Protein AF-A0A954VZM1-F1 (afdb_monomer_lite)

Sequence (88 aa):
MEESGVTTPSDIYEKLGAFYLGKEYNLEGRQRSEEYVLYDSKDLVTHAVVVGMTGSGKTGLGVGLIEEAAIDHIPVIVIDPKGDLSNL

pLDDT: mean 84.31, std 15.33, range [38.81, 96.06]

Secondary structure (DSSP, 8-state):
--------THHHH--TTEEEEEEEEETTTTEEEEEEEEEEGGGGGG-------TTSSHHHHHHHHHHHHHHTT-------SS--STT-

Structure (mmCIF, N/CA/C/O backbone):
data_AF-A0A954VZM1-F1
#
_entry.id   AF-A0A954VZM1-F1
#
loop_
_atom_site.group_PDB
_atom_site.id
_atom_site.type_symbol
_atom_site.label_atom_id
_atom_site.label_alt_id
_atom_site.label_comp_id
_atom_site.label_asym_id
_atom_site.label_entity_id
_atom_site.label_seq_id
_atom_site.pdbx_PDB_ins_code
_atom_site.Cartn_x
_atom_site.Cartn_y
_atom_site.Cartn_z
_atom_site.occupancy
_atom_site.B_iso_or_equiv
_atom_site.auth_seq_id
_atom_site.auth_comp_id
_atom_site.auth_asym_id
_atom_site.auth_atom_id
_atom_site.pdbx_PDB_model_num
ATOM 1 N N . MET A 1 1 ? -25.497 -12.134 32.274 1.00 44.00 1 MET A N 1
ATOM 2 C CA . MET A 1 1 ? -24.074 -11.777 32.426 1.00 44.00 1 MET A CA 1
ATOM 3 C C . MET A 1 1 ? -23.407 -12.363 31.206 1.00 44.00 1 MET A C 1
ATOM 5 O O . MET A 1 1 ? -23.145 -13.553 31.193 1.00 44.00 1 MET A O 1
ATOM 9 N N . GLU A 1 2 ? -23.329 -11.581 30.141 1.00 38.81 2 GLU A N 1
ATOM 10 C CA . GLU A 1 2 ? -22.784 -12.015 28.855 1.00 38.81 2 GLU A CA 1
ATOM 11 C C . GLU A 1 2 ? -21.636 -11.059 28.568 1.00 38.81 2 GLU A C 1
ATOM 13 O O . GLU A 1 2 ? -21.799 -9.843 28.704 1.00 38.81 2 GLU A O 1
ATOM 18 N N . GLU A 1 3 ? -20.453 -11.631 28.366 1.00 45.19 3 GLU A N 1
ATOM 19 C CA . GLU A 1 3 ? -19.188 -10.917 28.278 1.00 45.19 3 GLU A CA 1
ATOM 20 C C . GLU A 1 3 ? -19.252 -9.861 27.177 1.00 45.19 3 GLU A C 1
ATOM 22 O O . GLU A 1 3 ? -19.479 -10.152 26.004 1.00 45.19 3 GLU A O 1
ATOM 27 N N . SER A 1 4 ? -19.040 -8.609 27.574 1.00 49.75 4 SER A N 1
ATOM 28 C CA . SER A 1 4 ? -18.736 -7.513 26.669 1.00 49.75 4 SER A CA 1
ATOM 29 C C . SER A 1 4 ? -17.400 -7.819 25.993 1.00 49.75 4 SER A C 1
ATOM 31 O O . SER A 1 4 ? -16.341 -7.533 26.558 1.00 49.75 4 SER A O 1
ATOM 33 N N . GLY A 1 5 ? -17.454 -8.449 24.819 1.00 52.41 5 GLY A N 1
ATOM 34 C CA . GLY A 1 5 ? -16.295 -8.660 23.963 1.00 52.41 5 GLY A CA 1
ATOM 35 C C . GLY A 1 5 ? -15.631 -7.317 23.691 1.00 52.41 5 GLY A C 1
ATOM 36 O O . GLY A 1 5 ? -16.221 -6.434 23.069 1.00 52.41 5 GLY A O 1
ATOM 37 N N . VAL A 1 6 ? -14.425 -7.141 24.221 1.00 52.94 6 VAL A N 1
ATOM 38 C CA . VAL A 1 6 ? -13.565 -6.009 23.892 1.00 52.94 6 VAL A CA 1
ATOM 39 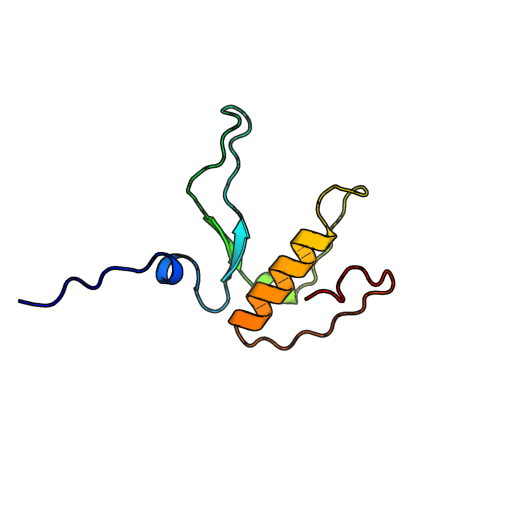C C . VAL A 1 6 ? -13.244 -6.142 22.409 1.00 52.94 6 VAL A C 1
ATOM 41 O O . VAL A 1 6 ? -12.502 -7.042 22.033 1.00 52.94 6 VAL A O 1
ATOM 44 N N . THR A 1 7 ? -13.828 -5.287 21.569 1.00 53.22 7 THR A N 1
ATOM 45 C CA . THR A 1 7 ? -13.406 -5.144 20.173 1.00 53.22 7 THR A CA 1
ATOM 46 C C . THR A 1 7 ? -11.943 -4.725 20.189 1.00 53.22 7 THR A C 1
ATOM 48 O O . THR A 1 7 ? -11.601 -3.636 20.659 1.00 53.22 7 THR A O 1
ATOM 51 N N . THR A 1 8 ? -11.066 -5.616 19.751 1.00 54.44 8 THR A N 1
ATOM 52 C CA . THR A 1 8 ? -9.643 -5.328 19.633 1.00 54.44 8 THR A CA 1
ATOM 53 C C . THR A 1 8 ? -9.444 -4.336 18.481 1.00 54.44 8 THR A C 1
ATOM 55 O O . THR A 1 8 ? -10.203 -4.379 17.515 1.00 54.44 8 THR A O 1
ATOM 58 N N . PRO A 1 9 ? -8.451 -3.425 18.529 1.00 59.53 9 PRO A N 1
ATOM 59 C CA . PRO A 1 9 ? -8.230 -2.468 17.443 1.00 59.53 9 PRO A CA 1
ATOM 60 C C . PRO A 1 9 ? -8.092 -3.135 16.068 1.00 59.53 9 PRO A C 1
ATOM 62 O O . PRO A 1 9 ? -8.548 -2.562 15.087 1.00 59.53 9 PRO A O 1
ATOM 65 N N . SER A 1 10 ? -7.529 -4.349 16.020 1.00 58.47 10 SER A N 1
ATOM 66 C CA . SER A 1 10 ? -7.448 -5.191 14.820 1.00 58.47 10 SER A CA 1
ATOM 67 C C . SER A 1 10 ? -8.818 -5.469 14.203 1.00 58.47 10 SER A C 1
ATOM 69 O O . SER A 1 10 ? -8.980 -5.309 13.003 1.00 58.47 10 SER A O 1
ATOM 71 N N . ASP A 1 11 ? -9.841 -5.761 15.009 1.00 61.97 11 ASP A N 1
ATOM 72 C CA . ASP A 1 11 ? -11.181 -6.133 14.525 1.00 61.97 11 ASP A CA 1
ATOM 73 C C . ASP A 1 11 ? -11.891 -4.987 13.776 1.00 61.97 11 ASP A C 1
ATOM 75 O O . ASP A 1 11 ? -12.921 -5.190 13.131 1.00 61.97 11 ASP A O 1
ATOM 79 N N . ILE A 1 12 ? -11.365 -3.761 13.879 1.00 63.41 12 ILE A N 1
ATOM 80 C CA . ILE A 1 12 ? -11.944 -2.552 13.285 1.00 63.41 12 ILE A CA 1
ATOM 81 C C . ILE A 1 12 ? -11.444 -2.329 11.846 1.00 63.41 12 ILE A C 1
ATOM 83 O O . ILE A 1 12 ? -12.211 -1.800 11.032 1.00 63.41 12 ILE A O 1
ATOM 87 N N . TYR A 1 13 ? -10.215 -2.744 11.509 1.00 61.09 13 TYR A N 1
ATOM 88 C CA . TYR A 1 13 ? -9.621 -2.545 10.175 1.00 61.09 13 TYR A CA 1
ATOM 89 C C . TYR A 1 13 ? -9.241 -3.830 9.431 1.00 61.09 13 TYR A C 1
ATOM 91 O O . TYR A 1 13 ? -9.228 -3.796 8.207 1.00 61.09 13 TYR A O 1
ATOM 99 N N . GLU A 1 14 ? -9.045 -4.954 10.125 1.00 61.12 14 GLU A N 1
ATOM 100 C CA . GLU A 1 14 ? -8.822 -6.293 9.550 1.00 61.12 14 GLU A CA 1
ATOM 101 C C . GLU A 1 14 ? -10.138 -6.873 9.003 1.00 61.12 14 GLU A C 1
ATOM 103 O O . GLU A 1 14 ? -10.671 -7.886 9.466 1.00 61.12 14 GLU A O 1
ATOM 108 N N . LYS A 1 15 ? -10.750 -6.168 8.050 1.00 67.12 15 LYS A N 1
ATOM 109 C CA . LYS A 1 15 ? -11.912 -6.667 7.319 1.00 67.12 15 LYS A CA 1
ATOM 110 C C . LYS A 1 15 ? -11.402 -7.368 6.076 1.00 67.12 15 LYS A C 1
ATOM 112 O O . LYS A 1 15 ? -10.817 -6.717 5.222 1.00 67.12 15 LYS A O 1
ATOM 117 N N . LEU A 1 16 ? -11.704 -8.659 5.953 1.00 71.06 16 LEU A N 1
ATOM 118 C CA . LEU A 1 16 ? -11.339 -9.460 4.785 1.00 71.06 16 LEU A CA 1
ATOM 119 C C . LEU A 1 16 ? -11.694 -8.717 3.482 1.00 71.06 16 LEU A C 1
ATOM 121 O O . LEU A 1 16 ? -12.868 -8.411 3.242 1.00 71.06 16 LEU A O 1
ATOM 125 N N . GLY A 1 17 ? -10.695 -8.429 2.647 1.00 79.81 17 GLY A N 1
ATOM 126 C CA . GLY A 1 17 ? -10.869 -7.685 1.400 1.00 79.81 17 GLY A CA 1
ATOM 127 C C . GLY A 1 17 ? -10.842 -6.157 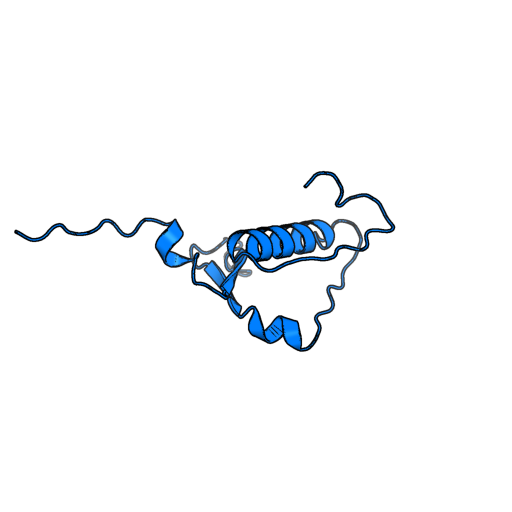1.527 1.00 79.81 17 GLY A C 1
ATOM 128 O O . GLY A 1 17 ? -11.229 -5.474 0.579 1.00 79.81 17 GLY A O 1
ATOM 129 N N . ALA A 1 18 ? -10.397 -5.604 2.654 1.00 91.00 18 ALA A N 1
ATOM 130 C CA . ALA A 1 18 ? -10.165 -4.175 2.831 1.00 91.00 18 ALA A CA 1
ATOM 131 C C . ALA A 1 18 ? -8.715 -3.924 3.262 1.00 91.00 18 ALA A C 1
ATOM 133 O O . ALA A 1 18 ? -8.313 -4.311 4.350 1.00 91.00 18 ALA A O 1
ATOM 134 N N . PHE A 1 19 ? -7.945 -3.245 2.416 1.00 93.81 19 PHE A N 1
ATOM 135 C CA . PHE A 1 19 ? -6.537 -2.949 2.669 1.00 93.81 19 PHE A CA 1
ATOM 136 C C . PHE A 1 19 ? -6.383 -1.627 3.412 1.00 93.81 19 PHE A C 1
ATOM 138 O O . PHE A 1 19 ? -6.895 -0.589 2.979 1.00 93.81 19 PHE A O 1
ATOM 145 N N . TYR A 1 20 ? -5.631 -1.632 4.504 1.00 93.69 20 TYR A N 1
ATOM 146 C CA . TYR A 1 20 ? -5.290 -0.419 5.228 1.00 93.69 20 TYR A CA 1
ATOM 147 C C . TYR A 1 20 ? -4.241 0.424 4.476 1.00 93.69 20 TYR A C 1
ATOM 149 O O . TYR A 1 20 ? -3.135 -0.024 4.188 1.00 93.69 20 TYR A O 1
ATOM 157 N N . LEU A 1 21 ? -4.562 1.694 4.181 1.00 93.19 21 LEU A N 1
ATOM 158 C CA . LEU A 1 21 ? -3.653 2.629 3.486 1.00 93.19 21 LEU A CA 1
ATOM 159 C C . LEU A 1 21 ? -3.094 3.744 4.377 1.00 93.19 21 LEU A C 1
ATOM 161 O O . LEU A 1 21 ? -2.307 4.577 3.921 1.00 93.19 21 LEU A O 1
ATOM 165 N N . GLY A 1 22 ? -3.505 3.802 5.642 1.00 93.19 22 GLY A N 1
ATOM 166 C CA . GLY A 1 22 ? -3.147 4.884 6.554 1.00 93.19 22 GLY A CA 1
ATOM 167 C C . GLY A 1 22 ? -4.360 5.504 7.232 1.00 93.19 22 GLY A C 1
ATOM 168 O O . GLY A 1 22 ? -5.434 4.919 7.295 1.00 93.19 22 GLY A O 1
ATOM 169 N N . LYS A 1 23 ? -4.193 6.715 7.761 1.00 94.56 23 LYS A N 1
ATOM 170 C CA . LYS A 1 23 ? -5.301 7.498 8.322 1.00 94.56 23 LYS A CA 1
ATOM 171 C C . LYS A 1 23 ? -5.486 8.776 7.530 1.00 94.56 23 LYS A C 1
ATOM 173 O O . LYS A 1 23 ? -4.524 9.264 6.931 1.00 94.56 23 LYS A O 1
ATOM 178 N N . GLU A 1 24 ? -6.689 9.331 7.576 1.00 94.62 24 GLU A N 1
ATOM 179 C CA . GLU A 1 24 ? -6.954 10.615 6.942 1.00 94.62 24 GLU A CA 1
ATOM 180 C C . GLU A 1 24 ? -6.034 11.708 7.495 1.00 94.62 24 GLU A C 1
ATOM 182 O O . GLU A 1 24 ? -5.659 11.722 8.673 1.00 94.62 24 GLU A O 1
ATOM 187 N N . TYR A 1 25 ? -5.652 12.644 6.631 1.00 94.44 25 TYR A N 1
ATOM 188 C CA . TYR A 1 25 ? -4.810 13.771 7.003 1.00 94.44 25 TYR A CA 1
ATOM 189 C C . TYR A 1 25 ? -5.550 15.077 6.741 1.00 94.44 25 TYR A C 1
ATOM 191 O O . TYR A 1 25 ? -5.821 15.435 5.595 1.00 94.44 25 TYR A O 1
ATOM 199 N N . ASN A 1 26 ? -5.853 15.810 7.812 1.00 93.12 26 ASN A N 1
ATOM 200 C CA . ASN A 1 26 ? -6.460 17.126 7.716 1.00 93.12 26 ASN A CA 1
ATOM 201 C C . ASN A 1 26 ? -5.384 18.151 7.332 1.00 93.12 26 ASN A C 1
ATOM 203 O O . ASN A 1 26 ? -4.478 18.451 8.116 1.00 93.12 26 ASN A O 1
ATOM 207 N N . LEU A 1 27 ? -5.505 18.706 6.125 1.00 93.00 27 LEU A N 1
ATOM 208 C CA . LEU A 1 27 ? -4.565 19.689 5.586 1.00 93.00 27 LEU A CA 1
ATOM 209 C C . LEU A 1 27 ? -4.647 21.048 6.294 1.00 93.00 27 LEU A C 1
ATOM 211 O O . LEU A 1 27 ? -3.615 21.687 6.490 1.00 93.00 27 LEU A O 1
ATOM 215 N N . GLU A 1 28 ? -5.841 21.477 6.701 1.00 94.12 28 GLU A N 1
ATOM 216 C CA . GLU A 1 28 ? -6.063 22.767 7.366 1.00 94.12 28 GLU A CA 1
ATOM 217 C C . GLU A 1 28 ? -5.512 22.750 8.794 1.00 94.12 28 GLU A C 1
ATOM 219 O O . GLU A 1 28 ? -4.730 23.615 9.189 1.00 94.12 28 GLU A O 1
ATOM 224 N N . GLY A 1 29 ? -5.875 21.715 9.555 1.00 93.50 29 GLY A N 1
ATOM 225 C CA . GLY A 1 29 ? -5.419 21.500 10.926 1.00 93.50 29 GLY A CA 1
ATOM 226 C C . GLY A 1 29 ? -3.992 20.959 11.020 1.00 93.50 29 GLY A C 1
ATOM 227 O O . GLY A 1 29 ? -3.419 20.952 12.109 1.00 93.50 29 GLY A O 1
ATOM 228 N N . ARG A 1 30 ? -3.415 20.506 9.896 1.00 93.88 30 ARG A N 1
ATOM 229 C CA . ARG A 1 30 ? -2.102 19.838 9.800 1.00 93.88 30 ARG A CA 1
ATOM 230 C C . ARG A 1 30 ? -1.966 18.665 10.772 1.00 93.88 30 ARG A C 1
ATOM 232 O O . ARG A 1 30 ? -0.891 18.411 11.318 1.00 93.88 30 ARG A O 1
ATOM 239 N N . GLN A 1 31 ? -3.068 17.959 10.988 1.00 95.19 31 GLN A N 1
ATOM 240 C CA . GLN A 1 31 ? -3.184 16.869 11.946 1.00 95.19 31 GLN A CA 1
ATOM 241 C C . GLN A 1 31 ? -3.678 15.616 11.238 1.00 95.19 31 GLN A C 1
ATOM 243 O O . GLN A 1 31 ? -4.530 15.666 10.352 1.00 95.19 31 GLN A O 1
ATOM 248 N N . ARG A 1 32 ? -3.125 14.479 11.648 1.00 93.50 32 ARG A N 1
ATOM 249 C CA . ARG A 1 32 ? -3.602 13.168 11.227 1.00 93.50 32 ARG A CA 1
ATOM 250 C C . ARG A 1 32 ? -4.845 12.829 12.051 1.00 93.50 32 ARG A C 1
ATOM 252 O O . ARG A 1 32 ? -4.813 12.968 13.269 1.00 93.50 32 ARG A O 1
ATOM 259 N N . SER A 1 33 ? -5.915 12.427 11.378 1.00 92.31 33 SER A N 1
ATOM 260 C CA . SER A 1 33 ? -7.141 11.937 12.006 1.00 92.31 33 SER A CA 1
ATOM 261 C C . SER A 1 33 ? -6.901 10.572 12.656 1.00 92.31 33 SER A C 1
ATOM 263 O O . SER A 1 33 ? -5.927 9.883 12.342 1.00 92.31 33 SER A O 1
ATOM 265 N N . GLU A 1 34 ? -7.811 10.164 13.539 1.00 90.31 34 GLU A N 1
ATOM 266 C CA . GLU A 1 34 ? -7.888 8.785 14.027 1.00 90.31 34 GLU A CA 1
ATOM 267 C C . GLU A 1 34 ? -8.619 7.856 13.044 1.00 90.31 34 GLU A C 1
ATOM 269 O O . GLU A 1 34 ? -8.528 6.638 13.174 1.00 90.31 34 GLU A O 1
ATOM 274 N N . GLU A 1 35 ? -9.280 8.418 12.029 1.00 90.44 35 GLU A N 1
ATOM 275 C CA . GLU A 1 35 ? -10.039 7.674 11.025 1.00 90.44 35 GLU A CA 1
ATOM 276 C C . GLU A 1 35 ? -9.126 6.945 10.035 1.00 90.44 35 GLU A C 1
ATOM 278 O O . GLU A 1 35 ? -8.241 7.537 9.410 1.00 90.44 35 GLU A O 1
ATOM 283 N N . TYR A 1 36 ? -9.348 5.637 9.906 1.00 91.31 36 TYR A N 1
ATOM 284 C CA . TYR A 1 36 ? -8.610 4.766 9.001 1.00 91.31 36 TYR A CA 1
ATOM 285 C C . TYR A 1 36 ? -9.089 4.920 7.557 1.00 91.31 36 TYR A C 1
ATOM 287 O O . TYR A 1 36 ? -10.287 4.960 7.285 1.00 91.31 36 TYR A O 1
ATOM 295 N N . VAL A 1 37 ? -8.142 4.913 6.624 1.00 93.50 37 VAL A N 1
ATOM 296 C CA . VAL A 1 37 ? -8.401 4.774 5.192 1.00 93.50 37 VAL A CA 1
ATOM 297 C C . VAL A 1 37 ? -8.310 3.291 4.856 1.00 93.50 37 VAL A C 1
ATOM 299 O O . VAL A 1 37 ? -7.212 2.735 4.792 1.00 93.50 37 VAL A O 1
ATOM 302 N N . LEU A 1 38 ? -9.471 2.660 4.673 1.00 93.88 38 LEU A N 1
ATOM 303 C CA . LEU A 1 38 ? -9.599 1.262 4.260 1.00 93.88 38 LEU A CA 1
ATOM 304 C C . LEU A 1 38 ? -10.034 1.217 2.796 1.00 93.88 38 LEU A C 1
ATOM 306 O O . LEU A 1 38 ? -11.088 1.743 2.441 1.00 93.88 38 LEU A O 1
ATOM 310 N N . TYR A 1 39 ? -9.205 0.618 1.953 1.00 93.25 39 TYR A N 1
ATOM 311 C CA . TYR A 1 39 ? -9.402 0.535 0.512 1.00 93.25 39 TYR A CA 1
ATOM 312 C C . TYR A 1 39 ? -9.981 -0.825 0.124 1.00 93.25 39 TYR A C 1
ATOM 314 O O . TYR A 1 39 ? -9.450 -1.850 0.539 1.00 93.25 39 TYR A O 1
ATOM 322 N N . ASP A 1 40 ? -11.050 -0.858 -0.675 1.00 92.06 40 ASP A N 1
ATOM 323 C CA . ASP A 1 40 ? -11.635 -2.126 -1.132 1.00 92.06 40 ASP A CA 1
ATOM 324 C C . ASP A 1 40 ? -10.666 -2.814 -2.104 1.00 92.06 40 ASP A C 1
ATOM 326 O O . ASP A 1 40 ? -10.380 -2.310 -3.193 1.00 92.06 40 ASP A O 1
ATOM 330 N N . SER A 1 41 ? -10.139 -3.979 -1.718 1.00 91.00 41 SER A N 1
ATOM 331 C CA . SER A 1 41 ? -9.142 -4.688 -2.525 1.00 91.00 41 SER A CA 1
ATOM 332 C C . SER A 1 41 ? -9.703 -5.146 -3.873 1.00 91.00 41 SER A C 1
ATOM 334 O O . SER A 1 41 ? -8.939 -5.356 -4.820 1.00 91.00 41 SER A O 1
ATOM 336 N N . LYS A 1 42 ? -11.034 -5.222 -4.021 1.00 91.56 42 LYS A N 1
ATOM 337 C CA . LYS A 1 42 ? -11.685 -5.516 -5.304 1.00 91.56 42 LYS A CA 1
ATOM 338 C C . LYS A 1 42 ? -11.419 -4.448 -6.348 1.00 91.56 42 LYS A C 1
ATOM 340 O O . LYS A 1 42 ? -11.397 -4.786 -7.526 1.00 91.56 42 LYS A O 1
ATOM 345 N N . ASP A 1 43 ? -11.164 -3.204 -5.963 1.00 92.94 43 ASP A N 1
ATOM 346 C CA . ASP A 1 43 ? -10.841 -2.162 -6.936 1.00 92.94 43 ASP A CA 1
ATOM 347 C C . ASP A 1 43 ? -9.485 -2.439 -7.617 1.00 92.94 43 ASP A C 1
ATOM 349 O O . ASP A 1 43 ? -9.310 -2.151 -8.807 1.00 92.94 43 ASP A O 1
ATOM 353 N N . LEU A 1 44 ? -8.552 -3.117 -6.928 1.00 93.12 44 LEU A N 1
ATOM 354 C CA . LEU A 1 44 ? -7.236 -3.480 -7.475 1.00 93.12 44 LEU A CA 1
ATOM 355 C C . LEU A 1 44 ? -7.306 -4.512 -8.611 1.00 93.12 44 LEU A C 1
ATOM 357 O O . LEU A 1 44 ? -6.361 -4.614 -9.396 1.00 93.12 44 LEU A O 1
ATOM 361 N N . VAL A 1 45 ? -8.426 -5.230 -8.775 1.00 92.81 45 VAL A N 1
ATOM 362 C CA . VAL A 1 45 ? -8.608 -6.170 -9.901 1.00 92.81 45 VAL A CA 1
ATOM 363 C C . VAL A 1 45 ? -8.771 -5.452 -11.244 1.00 92.81 45 VAL A C 1
ATOM 365 O O . VAL A 1 45 ? -8.697 -6.082 -12.298 1.00 92.81 45 VAL A O 1
ATOM 368 N N . THR A 1 46 ? -8.980 -4.130 -11.221 1.00 95.38 46 THR A N 1
ATOM 369 C CA . THR A 1 46 ? -9.104 -3.288 -12.419 1.00 95.38 46 THR A CA 1
ATOM 370 C C . THR A 1 46 ? -7.809 -2.572 -12.814 1.00 95.38 46 THR A C 1
ATOM 372 O O . THR A 1 46 ? -7.820 -1.792 -13.765 1.00 95.38 46 THR A O 1
ATOM 375 N N . HIS A 1 47 ? -6.679 -2.951 -12.206 1.00 93.00 47 HIS A N 1
ATOM 376 C CA . HIS A 1 47 ? -5.355 -2.319 -12.296 1.00 93.00 47 HIS A CA 1
ATOM 377 C C . HIS A 1 47 ? -5.249 -1.019 -11.490 1.00 93.00 47 HIS A C 1
ATOM 379 O O . HIS A 1 47 ? -6.167 -0.209 -11.433 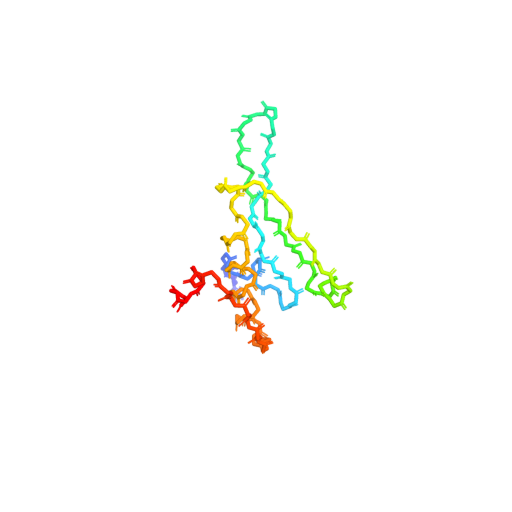1.00 93.00 47 HIS A O 1
ATOM 385 N N . ALA A 1 48 ? -4.069 -0.789 -10.916 1.00 93.75 48 ALA A N 1
ATOM 386 C CA . ALA A 1 48 ? -3.726 0.437 -10.208 1.00 93.75 48 ALA A CA 1
ATOM 387 C C . ALA A 1 48 ? -2.389 0.985 -10.717 1.00 93.75 48 ALA A C 1
ATOM 389 O O . ALA A 1 48 ? -1.518 0.236 -11.165 1.00 93.75 48 ALA A O 1
ATOM 390 N N . VAL A 1 49 ? -2.216 2.304 -10.633 1.00 95.81 49 VAL A N 1
ATOM 391 C CA . VAL A 1 49 ? -0.963 2.983 -10.978 1.00 95.81 49 VAL A CA 1
ATOM 392 C C . VAL A 1 49 ? -0.603 3.947 -9.856 1.00 95.81 49 VAL A C 1
ATOM 394 O O . VAL A 1 49 ? -1.389 4.823 -9.507 1.00 95.81 49 VAL A O 1
ATOM 397 N N . VAL A 1 50 ? 0.609 3.815 -9.317 1.00 93.81 50 VAL A N 1
ATOM 398 C CA . VAL A 1 50 ? 1.149 4.715 -8.289 1.00 93.81 50 VAL A CA 1
ATOM 399 C C . VAL A 1 50 ? 2.181 5.645 -8.927 1.00 93.81 50 VAL A C 1
ATOM 401 O O . VAL A 1 50 ? 3.206 5.195 -9.439 1.00 93.81 50 VAL A O 1
ATOM 404 N N . VAL A 1 51 ? 1.936 6.956 -8.879 1.00 95.88 51 VAL A N 1
ATOM 405 C CA . VAL A 1 51 ? 2.786 7.986 -9.505 1.00 95.88 51 VAL A CA 1
ATOM 406 C C . VAL A 1 51 ? 3.321 8.952 -8.448 1.00 95.88 51 VAL A C 1
ATOM 408 O O . VAL A 1 51 ? 2.667 9.227 -7.449 1.00 95.88 51 VAL A O 1
ATOM 411 N N . GLY A 1 52 ? 4.532 9.474 -8.651 1.00 94.50 52 GLY A N 1
ATOM 412 C CA . GLY A 1 52 ? 5.165 10.421 -7.731 1.00 94.50 52 GLY A CA 1
ATOM 413 C C . GLY A 1 52 ? 6.683 10.493 -7.891 1.00 94.50 52 GLY A C 1
ATOM 414 O O . GLY A 1 52 ? 7.305 9.610 -8.486 1.00 94.50 52 GLY A O 1
ATOM 415 N N . MET A 1 53 ? 7.304 11.528 -7.328 1.00 96.06 53 MET A N 1
ATOM 416 C CA . MET A 1 53 ? 8.762 11.723 -7.360 1.00 96.06 53 MET A CA 1
ATOM 417 C C . MET A 1 53 ? 9.500 10.753 -6.419 1.00 96.06 53 MET A C 1
ATOM 419 O O . MET A 1 53 ? 8.894 10.088 -5.576 1.00 96.06 53 MET A O 1
ATOM 423 N N . THR A 1 54 ? 10.819 10.617 -6.554 1.00 91.69 54 THR A N 1
ATOM 424 C CA . THR A 1 54 ? 11.634 9.862 -5.583 1.00 91.69 54 THR A CA 1
ATOM 425 C C . THR A 1 54 ? 11.464 10.449 -4.179 1.00 91.69 54 THR A C 1
ATOM 427 O O . THR A 1 54 ? 11.420 11.664 -4.021 1.00 91.69 54 THR A O 1
ATOM 430 N N . GLY A 1 55 ? 11.329 9.589 -3.165 1.00 91.31 55 GLY A N 1
ATOM 431 C CA . GLY A 1 55 ? 11.091 10.011 -1.778 1.00 91.31 55 GLY A CA 1
ATOM 432 C C . GLY A 1 55 ? 9.626 10.290 -1.420 1.00 91.31 55 GLY A C 1
ATOM 433 O O . GLY A 1 55 ? 9.332 10.495 -0.251 1.00 91.31 55 GLY A O 1
ATOM 434 N N . SER A 1 56 ? 8.683 10.222 -2.369 1.00 94.19 56 SER A N 1
ATOM 435 C CA . SER A 1 56 ? 7.250 10.432 -2.089 1.00 94.19 56 SER A CA 1
ATOM 436 C C . SER A 1 56 ? 6.541 9.232 -1.441 1.00 94.19 56 SER A C 1
ATOM 438 O O . SER A 1 56 ? 5.321 9.234 -1.339 1.00 94.19 56 SER A O 1
ATOM 440 N N . GLY A 1 57 ? 7.276 8.173 -1.087 1.00 92.81 57 GLY A N 1
ATOM 441 C CA . GLY A 1 57 ? 6.713 6.995 -0.418 1.00 92.81 57 GLY A CA 1
ATOM 442 C C . GLY A 1 57 ? 6.100 5.919 -1.321 1.00 92.81 57 GLY A C 1
ATOM 443 O O . GLY A 1 57 ? 5.532 4.977 -0.790 1.00 92.81 57 GLY A O 1
ATOM 444 N N . LYS A 1 58 ? 6.240 5.983 -2.658 1.00 94.25 58 LYS A N 1
ATOM 445 C CA . LYS A 1 58 ? 5.658 4.970 -3.577 1.00 94.25 58 LYS A CA 1
ATOM 446 C C . LYS A 1 58 ? 6.037 3.527 -3.228 1.00 94.25 58 LYS A C 1
ATOM 448 O O . LYS A 1 58 ? 5.177 2.659 -3.221 1.00 94.25 58 LYS A O 1
ATOM 453 N N . THR A 1 59 ? 7.319 3.283 -2.941 1.00 92.12 59 THR A N 1
ATOM 454 C CA . THR A 1 59 ? 7.814 1.954 -2.552 1.00 92.12 59 THR A CA 1
ATOM 455 C C . THR A 1 59 ? 7.198 1.508 -1.229 1.00 92.12 59 THR A C 1
ATOM 457 O O . THR A 1 59 ? 6.724 0.387 -1.146 1.00 92.12 59 THR A O 1
ATOM 460 N N . GLY A 1 60 ? 7.131 2.396 -0.230 1.00 92.38 60 GLY A N 1
ATOM 461 C CA . GLY A 1 60 ? 6.507 2.090 1.061 1.00 92.38 60 GLY A CA 1
ATOM 462 C C . GLY A 1 60 ? 5.012 1.792 0.942 1.00 92.38 60 GLY A C 1
ATOM 463 O O . GLY A 1 60 ? 4.536 0.851 1.560 1.00 92.38 60 GLY A O 1
ATOM 464 N N . LEU A 1 61 ? 4.291 2.525 0.085 1.00 93.44 61 LEU A N 1
ATOM 465 C CA . LEU A 1 61 ? 2.898 2.211 -0.241 1.00 93.44 61 LEU A CA 1
ATOM 466 C C . LEU A 1 61 ? 2.774 0.822 -0.882 1.00 93.44 61 LEU A C 1
ATOM 468 O O . LEU A 1 61 ? 1.887 0.062 -0.518 1.00 93.44 61 LEU A O 1
ATOM 472 N N . GLY A 1 62 ? 3.669 0.482 -1.814 1.00 93.00 62 GLY A N 1
ATOM 473 C CA . GLY A 1 62 ? 3.707 -0.845 -2.431 1.00 93.00 62 GLY A CA 1
ATOM 474 C C . GLY A 1 62 ? 3.944 -1.964 -1.416 1.00 93.00 62 GLY A C 1
ATOM 475 O O . GLY A 1 62 ? 3.228 -2.955 -1.452 1.00 93.00 62 GLY A O 1
ATOM 476 N N . VAL A 1 63 ? 4.897 -1.787 -0.493 1.00 93.25 63 VAL A N 1
ATOM 477 C CA . VAL A 1 63 ? 5.148 -2.737 0.607 1.00 93.25 63 VAL A CA 1
ATOM 478 C C . VAL A 1 63 ? 3.903 -2.905 1.471 1.00 93.25 63 VAL A C 1
ATOM 480 O O . VAL A 1 63 ? 3.471 -4.035 1.653 1.00 93.25 63 VAL A O 1
ATOM 483 N N . GLY A 1 64 ? 3.276 -1.807 1.905 1.00 92.56 64 GLY A N 1
ATOM 484 C CA . GLY A 1 64 ? 2.052 -1.875 2.709 1.00 92.56 64 GLY A CA 1
ATOM 485 C C . GLY A 1 64 ? 0.938 -2.652 2.006 1.00 92.56 64 GLY A C 1
ATOM 486 O O . GLY A 1 64 ? 0.360 -3.557 2.585 1.00 92.56 64 GLY A O 1
ATOM 487 N N . LEU A 1 65 ? 0.701 -2.402 0.714 1.00 93.88 65 LEU A N 1
ATOM 488 C CA . LEU A 1 65 ? -0.277 -3.180 -0.062 1.00 93.88 65 LEU A CA 1
ATOM 489 C C . LEU A 1 65 ? 0.048 -4.685 -0.112 1.00 93.88 65 LEU A C 1
ATOM 491 O O . LEU A 1 65 ? -0.866 -5.506 -0.126 1.00 93.88 65 LEU A O 1
ATOM 495 N N . ILE A 1 66 ? 1.331 -5.052 -0.177 1.00 93.50 66 ILE A N 1
ATOM 496 C CA . ILE A 1 66 ? 1.773 -6.455 -0.173 1.00 93.50 66 ILE A CA 1
ATOM 497 C C . ILE A 1 66 ? 1.563 -7.084 1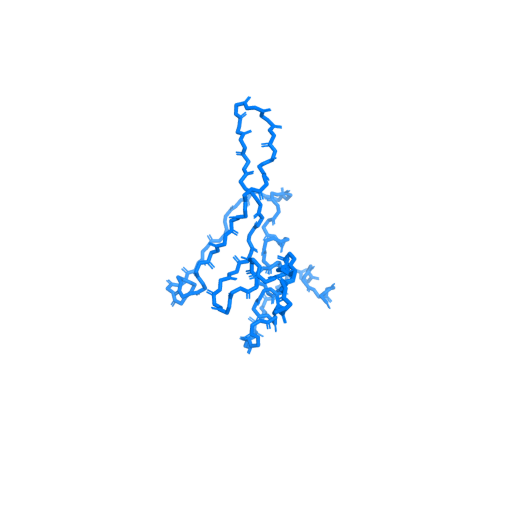.211 1.00 93.50 66 ILE A C 1
ATOM 499 O O . ILE A 1 66 ? 1.147 -8.238 1.283 1.00 93.50 66 ILE A O 1
ATOM 503 N N . GLU A 1 67 ? 1.822 -6.341 2.288 1.00 93.00 67 GLU A N 1
ATOM 504 C CA . GLU A 1 67 ? 1.582 -6.779 3.668 1.00 93.00 67 GLU A CA 1
ATOM 505 C C . GLU A 1 67 ? 0.090 -7.059 3.905 1.00 93.00 67 GLU A C 1
ATOM 507 O O . GLU A 1 67 ? -0.253 -8.153 4.350 1.00 93.00 67 GLU A O 1
ATOM 512 N N . GLU A 1 68 ? -0.798 -6.144 3.505 1.00 92.62 68 GLU A N 1
ATOM 513 C CA . GLU A 1 68 ? -2.256 -6.327 3.603 1.00 92.62 68 GLU A CA 1
ATOM 514 C C . GLU A 1 68 ? -2.733 -7.535 2.780 1.00 92.62 68 GLU A C 1
ATOM 516 O O . GLU A 1 68 ? -3.500 -8.371 3.257 1.00 92.62 68 GLU A O 1
ATOM 521 N N . ALA A 1 69 ? -2.216 -7.696 1.556 1.00 92.31 69 ALA A N 1
ATOM 522 C CA . ALA A 1 69 ? -2.514 -8.863 0.732 1.00 92.31 69 ALA A CA 1
ATOM 523 C C . ALA A 1 69 ? -2.052 -10.176 1.392 1.00 92.31 69 ALA A C 1
ATOM 525 O O . ALA A 1 69 ? -2.752 -11.185 1.303 1.00 92.31 69 ALA A O 1
ATOM 526 N N . ALA A 1 70 ? -0.897 -10.180 2.064 1.00 92.19 70 ALA A N 1
ATOM 527 C CA . ALA A 1 70 ? -0.383 -11.353 2.764 1.00 92.19 70 ALA A CA 1
ATOM 528 C C . ALA A 1 70 ? -1.233 -11.721 3.991 1.00 92.19 70 ALA A C 1
ATOM 530 O O . ALA A 1 70 ? -1.476 -12.912 4.219 1.00 92.19 70 ALA A O 1
ATOM 531 N N . ILE A 1 71 ? -1.706 -10.720 4.742 1.00 91.12 71 ILE A N 1
ATOM 532 C CA . ILE A 1 71 ? -2.625 -10.895 5.876 1.00 91.12 71 ILE A CA 1
ATOM 533 C C . ILE A 1 71 ? -3.943 -11.530 5.406 1.00 91.12 71 ILE A C 1
ATOM 535 O O . ILE A 1 71 ? -4.391 -12.515 5.990 1.00 91.12 71 ILE A O 1
ATOM 539 N N . ASP A 1 72 ? -4.479 -11.074 4.271 1.00 90.06 72 ASP A N 1
ATOM 540 C CA . ASP A 1 72 ? -5.683 -11.629 3.635 1.00 90.06 72 ASP A CA 1
ATOM 541 C C . ASP A 1 72 ? -5.449 -12.963 2.885 1.00 90.06 72 ASP A C 1
ATOM 543 O O . ASP A 1 72 ? -6.352 -13.487 2.225 1.00 90.06 72 ASP A O 1
ATOM 547 N N . HIS A 1 73 ? -4.244 -13.540 2.965 1.00 89.75 73 HIS A N 1
ATOM 548 C CA . HIS A 1 73 ? -3.847 -14.766 2.259 1.00 89.75 73 HIS A CA 1
ATOM 549 C C . HIS A 1 73 ? -3.992 -14.696 0.728 1.00 89.75 73 HIS A C 1
ATOM 551 O O . HIS A 1 73 ? -4.194 -15.712 0.052 1.00 89.75 73 HIS A O 1
ATOM 557 N N . ILE A 1 74 ? -3.852 -13.501 0.160 1.00 91.56 74 ILE A N 1
ATOM 558 C CA . ILE A 1 74 ? -3.860 -13.270 -1.280 1.00 91.56 74 ILE A CA 1
ATOM 559 C C . ILE A 1 74 ? -2.441 -13.514 -1.817 1.00 91.56 74 ILE A C 1
ATOM 561 O O . ILE A 1 74 ? -1.482 -12.901 -1.347 1.00 91.56 74 ILE A O 1
ATOM 565 N N . PRO A 1 75 ? -2.258 -14.399 -2.813 1.00 93.38 75 PRO A N 1
ATOM 566 C CA . PRO A 1 75 ? -0.944 -14.643 -3.390 1.00 93.38 75 PRO A CA 1
ATOM 567 C C . PRO A 1 75 ? -0.463 -13.426 -4.188 1.00 93.38 75 PRO A C 1
ATOM 569 O O . PRO A 1 75 ? -1.183 -12.906 -5.041 1.00 93.38 75 PRO A O 1
ATOM 572 N N . VAL A 1 76 ? 0.788 -13.018 -3.962 1.00 93.31 76 VAL A N 1
ATOM 573 C CA . VAL A 1 76 ? 1.401 -11.865 -4.632 1.00 93.31 76 VAL A CA 1
ATOM 574 C C . VAL A 1 76 ? 2.637 -12.290 -5.423 1.00 93.31 76 VAL A C 1
ATOM 576 O O . VAL A 1 76 ? 3.496 -13.014 -4.924 1.00 93.31 76 VAL A O 1
ATOM 579 N N . ILE A 1 77 ? 2.748 -11.798 -6.660 1.00 94.38 77 ILE A N 1
ATOM 580 C CA . ILE A 1 77 ? 3.978 -11.848 -7.458 1.00 94.38 77 ILE A CA 1
ATOM 581 C C . ILE A 1 77 ? 4.502 -10.421 -7.587 1.00 94.38 77 ILE A C 1
ATOM 583 O O . ILE A 1 77 ? 3.819 -9.554 -8.130 1.00 94.38 77 ILE A O 1
ATOM 587 N N . VAL A 1 78 ? 5.726 -10.189 -7.117 1.00 92.12 78 VAL A N 1
ATOM 588 C CA . VAL A 1 78 ? 6.375 -8.875 -7.156 1.00 92.12 78 VAL A CA 1
ATOM 589 C C . VAL A 1 78 ? 7.540 -8.916 -8.137 1.00 92.12 78 VAL A C 1
ATOM 591 O O . VAL A 1 78 ? 8.428 -9.759 -8.024 1.00 92.12 78 VAL A O 1
ATOM 594 N N . ILE A 1 79 ? 7.547 -7.989 -9.094 1.00 91.88 79 ILE A N 1
ATOM 595 C CA . ILE A 1 79 ? 8.684 -7.765 -9.991 1.00 91.88 79 ILE A CA 1
ATOM 596 C C . ILE A 1 79 ? 9.336 -6.455 -9.574 1.00 91.88 79 ILE A C 1
ATOM 598 O O . ILE A 1 79 ? 8.828 -5.377 -9.878 1.00 91.88 79 ILE A O 1
ATOM 602 N N . ASP A 1 80 ? 10.465 -6.560 -8.882 1.00 89.69 80 ASP A N 1
ATOM 603 C CA . ASP A 1 80 ? 11.224 -5.406 -8.421 1.00 89.69 80 ASP A CA 1
ATOM 604 C C . ASP A 1 80 ? 12.577 -5.304 -9.138 1.00 89.69 80 ASP A C 1
ATOM 606 O O . ASP A 1 80 ? 13.559 -5.908 -8.705 1.00 89.6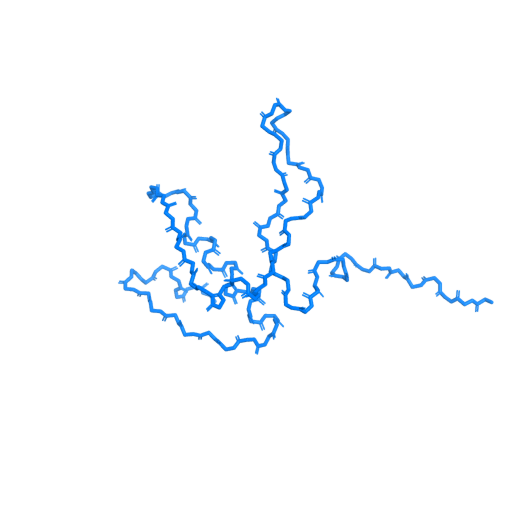9 80 ASP A O 1
ATOM 610 N N . PRO A 1 81 ? 12.669 -4.536 -10.236 1.00 85.38 81 PRO A N 1
ATOM 611 C CA . PRO A 1 81 ? 13.936 -4.347 -10.934 1.00 85.38 81 PRO A CA 1
ATOM 612 C C . PRO A 1 81 ? 14.924 -3.481 -10.145 1.00 85.38 81 PRO A C 1
ATOM 614 O O . P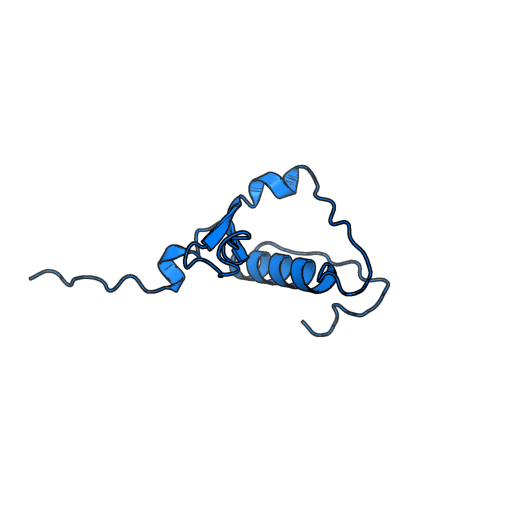RO A 1 81 ? 16.104 -3.445 -10.490 1.00 85.38 81 PRO A O 1
ATOM 617 N N . LYS A 1 82 ? 14.452 -2.741 -9.133 1.00 81.62 82 LYS A N 1
ATOM 618 C CA . LYS A 1 82 ? 15.280 -1.829 -8.345 1.00 81.62 82 LYS A CA 1
ATOM 619 C C . LYS A 1 82 ? 15.914 -2.534 -7.142 1.00 81.62 82 LYS A C 1
ATOM 621 O O . LYS A 1 82 ? 17.006 -2.147 -6.739 1.00 81.62 82 LYS A O 1
ATOM 626 N N . GLY A 1 83 ? 15.271 -3.591 -6.645 1.00 79.88 83 GLY A N 1
ATOM 627 C CA . GLY A 1 83 ? 15.747 -4.419 -5.536 1.00 79.88 83 GLY A CA 1
ATOM 628 C C . GLY A 1 83 ? 15.509 -3.802 -4.155 1.00 79.88 83 GLY A C 1
ATOM 629 O O . GLY A 1 83 ? 16.098 -4.251 -3.180 1.00 79.88 83 GLY A O 1
ATOM 630 N N . ASP A 1 84 ? 14.666 -2.774 -4.063 1.00 81.25 84 ASP A N 1
ATOM 631 C CA . ASP A 1 84 ? 14.361 -2.081 -2.809 1.00 81.25 84 ASP A CA 1
ATOM 632 C C . ASP A 1 84 ? 13.279 -2.815 -1.981 1.00 81.25 84 ASP A C 1
ATOM 634 O O . ASP A 1 84 ? 13.129 -2.546 -0.791 1.00 81.25 84 ASP A O 1
ATOM 638 N N . LEU A 1 85 ? 12.511 -3.724 -2.592 1.00 76.31 85 LEU A N 1
ATOM 639 C CA . LEU A 1 85 ? 11.415 -4.488 -1.981 1.00 76.31 85 LEU A CA 1
ATOM 640 C C . LEU A 1 85 ? 11.872 -5.813 -1.351 1.00 76.31 85 LEU A C 1
ATOM 642 O O . LEU A 1 85 ? 11.082 -6.474 -0.690 1.00 76.31 85 LEU A O 1
ATOM 646 N N . SER A 1 86 ? 13.131 -6.226 -1.524 1.00 62.28 86 SER A N 1
ATOM 647 C CA . SER A 1 86 ? 13.623 -7.534 -1.055 1.00 62.28 86 SER A CA 1
ATOM 648 C C . SER A 1 86 ? 13.865 -7.634 0.458 1.00 62.28 86 SER A C 1
ATOM 650 O O . SER A 1 86 ? 14.352 -8.661 0.918 1.00 62.28 86 SER A O 1
ATOM 652 N N . ASN A 1 87 ? 13.585 -6.575 1.222 1.00 62.53 87 ASN A N 1
ATOM 653 C CA . ASN A 1 87 ? 13.706 -6.549 2.685 1.00 62.53 87 ASN A CA 1
ATOM 654 C C . ASN A 1 87 ? 12.338 -6.686 3.389 1.00 62.53 87 ASN A C 1
ATOM 656 O O . ASN A 1 87 ? 12.155 -6.136 4.475 1.00 62.53 87 ASN A O 1
ATOM 660 N N . LEU A 1 88 ? 11.392 -7.354 2.723 1.00 58.03 88 LEU A N 1
ATOM 661 C CA . LEU A 1 88 ? 10.101 -7.787 3.265 1.00 58.03 88 LEU A CA 1
ATOM 662 C C . LEU A 1 88 ? 10.276 -9.007 4.182 1.00 58.03 88 LEU A C 1
ATOM 664 O O . LEU A 1 88 ? 11.061 -9.911 3.808 1.00 58.03 88 LEU A O 1
#

Foldseek 3Di:
DDDPPDCDPCNVQLDQQWAWQAFDADPVVRDTDPHTDTHRNVVCVVPDDDDDDPPPCSLVSVLSRVVSCVSNVHDDDDDDPPCPNVVD

Radius of gyration: 16.09 Å; chains: 1; bounding box: 40×38×45 Å